Protein AF-A0AAW9ISG7-F1 (afdb_monomer)

Radius of gyration: 25.38 Å; Cα contacts (8 Å, |Δi|>4): 65; chains: 1; bounding box: 66×38×71 Å

Foldseek 3Di:
DVVVVVCVVVVVPDPVSVVVVVVVVVVLLVLLCVLCVLLVNNDPDDDPVSSVLSCCQCPVLVADSVVLSVLQVVCCVVPVHGDSVSSSVLSVVCSVVVPRDPVVSVVVVVVVVVVVVVVVVCVVDPPDPDDPDDPPPPDDDDDDPVVVVVCVVVVVPPDD

Nearest PDB structures (foldseek):
  5wtn-assembly1_B  TM=6.125E-01  e=6.016E+00  Geobacillus stearothermophilus 10

Secondary structure (DSSP, 8-state):
-HHHHHHHHTT--SHHHHHHHHHHHHHHHHHHHHHHHHTT---S---HHHHHHHHIIIIIS---HHHHHHHHHHHHHHHSS--HHHHHHHHHHHHHTT--SHHHHHHHHHHHHHHHHHHHHHTT------S---TTTT-------HHHHHHHHTT-----

Organism: Clostridium perfringens (NCBI:txid1502)

Sequence (160 aa):
EKVALAWNEMKIKTIDDAQNYIRKTEDKWGTYREILKFLGIRNTDIMKPQEDMLEKWTTNYGFSLDIIKKACDICFQRLNRADFKYIDGILSSWNKDNLRSLKQIEEKEVSYKNLSSKKNYANSNSNNFNKPKLRFDNFKGRDYDYDSLEKKLLGWDNDD

pLDDT: mean 77.99, std 14.04, range [44.31, 94.06]

Solvent-accessible surface area (backbone atoms only — not comparable to full-atom values): 9786 Å² total; per-residue (Å²): 117,69,68,64,51,53,36,55,75,69,64,48,80,47,74,65,51,48,52,53,50,52,50,54,51,51,54,53,54,49,54,51,51,52,55,35,46,73,65,69,46,82,68,90,74,75,52,66,76,55,47,55,50,50,44,42,42,47,65,75,64,58,48,53,71,68,57,54,50,51,40,49,52,53,34,31,76,74,68,75,42,83,49,71,69,58,31,50,51,52,52,53,52,34,56,74,69,66,52,85,46,70,66,58,48,51,55,50,50,53,50,51,54,53,52,56,54,47,54,68,58,52,73,77,67,70,87,69,88,90,68,87,82,64,96,73,80,79,70,76,77,80,87,73,61,60,70,61,52,49,38,59,73,70,64,66,74,84,82,129

Structure (mmCIF, N/CA/C/O backbone):
data_AF-A0AAW9ISG7-F1
#
_entry.id   AF-A0AAW9ISG7-F1
#
loop_
_atom_site.group_PDB
_atom_site.id
_atom_site.type_symbol
_atom_site.label_atom_id
_atom_site.label_alt_id
_atom_site.label_comp_id
_atom_site.label_asym_id
_atom_site.label_entity_id
_atom_site.label_seq_id
_atom_site.pdbx_PDB_ins_code
_atom_site.Cartn_x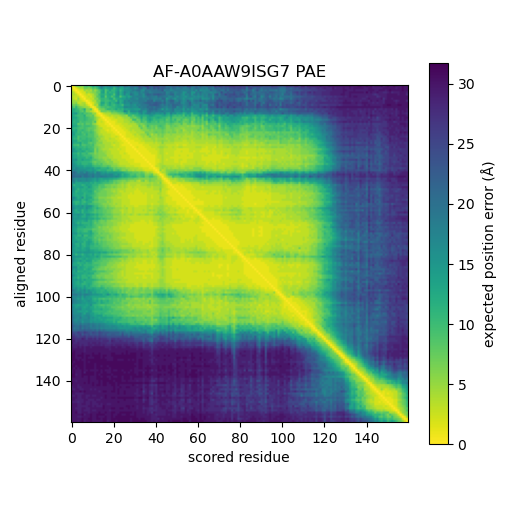
_atom_site.Cartn_y
_atom_site.Cartn_z
_atom_site.occupancy
_atom_site.B_iso_or_equiv
_atom_site.auth_seq_id
_atom_site.auth_comp_id
_atom_site.auth_asym_id
_atom_site.auth_atom_id
_atom_site.pdbx_PDB_model_num
ATOM 1 N N . GLU A 1 1 ? 13.618 9.957 -27.311 1.00 49.28 1 GLU A N 1
ATOM 2 C CA . GLU A 1 1 ? 15.026 9.598 -27.008 1.00 49.28 1 GLU A CA 1
ATOM 3 C C . GLU A 1 1 ? 15.326 9.273 -25.533 1.00 49.28 1 GLU A C 1
ATOM 5 O O . GLU A 1 1 ? 16.322 8.617 -25.272 1.00 49.28 1 GLU A O 1
ATOM 10 N N . LYS A 1 2 ? 14.459 9.608 -24.558 1.00 60.22 2 LYS A N 1
ATOM 11 C CA . LYS A 1 2 ? 14.698 9.296 -23.128 1.00 60.22 2 LYS A CA 1
ATOM 12 C C . LYS A 1 2 ? 14.689 7.801 -22.767 1.00 60.22 2 LYS A C 1
ATOM 14 O O . LYS A 1 2 ? 15.415 7.394 -21.872 1.00 60.22 2 LYS A O 1
ATOM 19 N N . VAL A 1 3 ? 13.892 6.989 -23.466 1.00 58.41 3 VAL A N 1
ATOM 20 C CA . VAL A 1 3 ? 13.745 5.550 -23.168 1.00 58.41 3 VAL A CA 1
ATOM 21 C C . VAL A 1 3 ? 15.010 4.766 -23.537 1.00 58.41 3 VAL A C 1
ATOM 23 O O . VAL A 1 3 ? 15.479 3.956 -22.749 1.00 58.41 3 VAL A O 1
ATOM 26 N N . ALA A 1 4 ? 15.620 5.071 -24.688 1.00 56.25 4 ALA A N 1
ATOM 27 C CA . ALA A 1 4 ? 16.851 4.420 -25.140 1.00 56.25 4 ALA A CA 1
ATOM 28 C C . ALA A 1 4 ? 18.073 4.784 -24.272 1.00 56.25 4 ALA A C 1
ATOM 30 O O . ALA A 1 4 ? 18.906 3.925 -23.992 1.00 56.25 4 ALA A O 1
ATOM 31 N N . LEU A 1 5 ? 18.158 6.036 -23.800 1.00 62.06 5 LEU A N 1
ATOM 32 C CA . LEU A 1 5 ? 19.202 6.472 -22.864 1.00 62.06 5 LEU A CA 1
ATOM 33 C C . LEU A 1 5 ? 19.067 5.778 -21.499 1.00 62.06 5 LEU A C 1
ATOM 35 O O . LEU A 1 5 ? 20.052 5.248 -20.994 1.00 62.06 5 LEU A O 1
ATOM 39 N N . ALA A 1 6 ? 17.847 5.690 -20.956 1.00 62.75 6 ALA A N 1
ATOM 40 C CA . ALA A 1 6 ? 17.583 5.003 -19.689 1.00 62.75 6 ALA A CA 1
ATOM 41 C C . ALA A 1 6 ? 17.913 3.498 -19.748 1.00 62.75 6 ALA A C 1
ATOM 43 O O . ALA A 1 6 ? 18.452 2.940 -18.793 1.00 62.75 6 ALA A O 1
ATOM 44 N N . TRP A 1 7 ? 17.640 2.835 -20.877 1.00 62.75 7 TRP A N 1
ATOM 45 C CA . TRP A 1 7 ? 18.002 1.425 -21.072 1.00 62.75 7 TRP A CA 1
ATOM 46 C C . TRP A 1 7 ? 19.517 1.212 -21.122 1.00 62.75 7 TRP A C 1
ATOM 48 O O . TRP A 1 7 ? 20.030 0.264 -20.521 1.00 62.75 7 TRP A O 1
ATOM 58 N N . ASN A 1 8 ? 20.243 2.121 -21.779 1.00 65.81 8 ASN A N 1
ATOM 59 C CA . ASN A 1 8 ? 21.701 2.076 -21.837 1.00 65.81 8 ASN A CA 1
ATOM 60 C C . ASN A 1 8 ? 22.339 2.300 -20.450 1.00 65.81 8 ASN A C 1
ATOM 62 O O . ASN A 1 8 ? 23.263 1.580 -20.070 1.00 65.81 8 ASN A O 1
ATOM 66 N N . GLU A 1 9 ? 21.805 3.236 -19.659 1.00 62.69 9 GLU A N 1
ATOM 67 C CA . GLU A 1 9 ? 22.236 3.487 -18.273 1.00 62.69 9 GLU A CA 1
ATOM 68 C C . GLU A 1 9 ? 21.976 2.287 -17.345 1.00 62.69 9 GLU A C 1
ATOM 70 O O . GLU A 1 9 ? 22.810 1.970 -16.496 1.00 62.69 9 GLU A O 1
ATOM 75 N N . MET A 1 10 ? 20.879 1.549 -17.557 1.00 61.06 10 MET A N 1
ATOM 76 C CA . MET A 1 10 ? 20.568 0.308 -16.830 1.00 61.06 10 MET A CA 1
ATOM 77 C C . MET A 1 10 ? 21.354 -0.921 -17.321 1.00 61.06 10 MET A C 1
ATOM 79 O O . MET A 1 10 ? 21.113 -2.028 -16.840 1.00 61.06 10 MET A O 1
ATOM 83 N N . LYS A 1 11 ? 22.312 -0.749 -18.248 1.00 64.75 11 LYS A N 1
ATOM 84 C CA . LYS A 1 11 ? 23.105 -1.828 -18.869 1.00 64.75 11 LYS A CA 1
ATOM 85 C C . LYS A 1 11 ? 22.250 -2.915 -19.540 1.00 64.75 11 LYS A C 1
ATOM 87 O O . LYS A 1 11 ? 22.712 -4.045 -19.678 1.00 64.75 11 LYS A O 1
ATOM 92 N N . ILE A 1 12 ? 21.044 -2.574 -19.994 1.00 60.84 12 ILE A N 1
ATOM 93 C CA . ILE A 1 12 ? 20.167 -3.474 -20.748 1.00 60.84 12 ILE A CA 1
ATOM 94 C C . ILE A 1 12 ? 20.752 -3.592 -22.158 1.00 60.84 12 ILE A C 1
ATOM 96 O O . ILE A 1 12 ? 20.529 -2.738 -23.015 1.00 60.84 12 ILE A O 1
ATOM 100 N N . LYS A 1 13 ? 21.590 -4.609 -22.371 1.00 66.81 13 LYS A N 1
ATOM 101 C CA . LYS A 1 13 ? 22.312 -4.824 -23.639 1.00 66.81 13 LYS A CA 1
ATOM 102 C C . LYS A 1 13 ? 21.772 -6.005 -24.433 1.00 66.81 13 LYS A C 1
ATOM 104 O O . LYS A 1 13 ? 22.115 -6.150 -25.604 1.00 66.81 13 LYS A O 1
ATOM 109 N N . THR A 1 14 ? 20.944 -6.840 -23.811 1.00 77.12 14 THR A N 1
ATOM 110 C CA . THR A 1 14 ? 20.361 -8.022 -24.442 1.00 77.12 14 THR A CA 1
ATOM 111 C C . THR A 1 14 ? 18.843 -7.896 -24.561 1.00 77.12 14 THR A C 1
ATOM 113 O O . THR A 1 14 ? 18.196 -7.160 -23.815 1.00 77.12 14 THR A O 1
ATOM 116 N N . ILE A 1 15 ? 18.270 -8.620 -25.526 1.00 74.81 15 ILE A N 1
ATOM 117 C CA . ILE A 1 15 ? 16.815 -8.688 -25.729 1.00 74.81 15 ILE A CA 1
ATOM 118 C C . ILE A 1 15 ? 16.131 -9.263 -24.475 1.00 74.81 15 ILE A C 1
ATOM 120 O O . ILE A 1 15 ? 15.065 -8.787 -24.091 1.00 74.81 15 ILE A O 1
ATOM 124 N N . ASP A 1 16 ? 16.775 -10.222 -23.806 1.00 77.62 16 ASP A N 1
ATOM 125 C CA . ASP A 1 16 ? 16.275 -10.848 -22.577 1.00 77.62 16 ASP A CA 1
ATOM 126 C C . ASP A 1 16 ? 16.229 -9.859 -21.399 1.00 77.62 16 ASP A C 1
ATOM 128 O O . ASP A 1 16 ? 15.218 -9.759 -20.702 1.00 77.62 16 ASP A O 1
ATOM 132 N N . ASP A 1 17 ? 17.268 -9.031 -21.234 1.00 74.56 17 ASP A N 1
ATOM 133 C CA . ASP A 1 17 ? 17.286 -7.975 -20.212 1.00 74.56 17 ASP A CA 1
ATOM 134 C C . ASP A 1 17 ? 16.141 -6.970 -20.420 1.00 74.56 17 ASP A C 1
ATOM 136 O O . ASP A 1 17 ? 15.495 -6.543 -19.459 1.00 74.56 17 ASP A O 1
ATOM 140 N N . ALA A 1 18 ? 15.862 -6.608 -21.679 1.00 74.88 18 ALA A N 1
ATOM 141 C CA . ALA A 1 18 ? 14.788 -5.678 -22.017 1.00 74.88 18 ALA A CA 1
ATOM 142 C C . ALA A 1 18 ? 13.410 -6.284 -21.711 1.00 74.88 18 ALA A C 1
ATOM 144 O O . ALA A 1 18 ? 12.556 -5.616 -21.126 1.00 74.88 18 ALA A O 1
ATOM 145 N N . GLN A 1 19 ? 13.202 -7.562 -22.041 1.00 80.44 19 GLN A N 1
ATOM 146 C CA . GLN A 1 19 ? 11.963 -8.281 -21.735 1.00 80.44 19 GLN A CA 1
ATOM 147 C C . GLN A 1 19 ? 11.744 -8.443 -20.225 1.00 80.44 19 GLN A C 1
ATOM 149 O O . GLN A 1 19 ? 10.635 -8.216 -19.736 1.00 80.44 19 GLN A O 1
ATOM 154 N N . ASN A 1 20 ? 12.796 -8.769 -19.471 1.00 80.88 20 ASN A N 1
ATOM 155 C CA . ASN A 1 20 ? 12.732 -8.861 -18.012 1.00 80.88 20 ASN A CA 1
ATOM 156 C C . ASN A 1 20 ? 12.425 -7.507 -17.363 1.00 80.88 20 ASN A C 1
ATOM 158 O O . ASN A 1 20 ? 11.672 -7.450 -16.389 1.00 80.88 20 ASN A O 1
ATOM 162 N N . TYR A 1 21 ? 12.977 -6.416 -17.899 1.00 78.50 21 TYR A N 1
ATOM 163 C CA . TYR A 1 21 ? 12.649 -5.066 -17.447 1.00 78.50 21 TYR A CA 1
ATOM 164 C C . TYR A 1 21 ? 11.174 -4.732 -17.695 1.00 78.50 21 TYR A C 1
ATOM 166 O O . TYR A 1 21 ? 10.486 -4.328 -16.757 1.00 78.50 21 TYR A O 1
ATOM 174 N N . ILE A 1 22 ? 10.674 -4.972 -18.914 1.00 81.31 22 ILE A N 1
ATOM 175 C CA . ILE A 1 22 ? 9.266 -4.739 -19.267 1.00 81.31 22 ILE A CA 1
ATOM 176 C C . ILE A 1 22 ? 8.351 -5.517 -18.318 1.00 81.31 22 ILE A C 1
ATOM 178 O O . ILE A 1 22 ? 7.491 -4.910 -17.680 1.00 81.31 22 ILE A O 1
ATOM 182 N N . ARG A 1 23 ? 8.604 -6.817 -18.122 1.00 83.12 23 ARG A N 1
ATOM 183 C CA . ARG A 1 23 ? 7.812 -7.658 -17.214 1.00 83.12 23 ARG A CA 1
ATOM 184 C C . ARG A 1 23 ? 7.786 -7.102 -15.789 1.00 83.12 23 ARG A C 1
ATOM 186 O O . ARG A 1 23 ? 6.715 -6.908 -15.229 1.00 83.12 23 ARG A O 1
ATOM 193 N N . LYS A 1 24 ? 8.951 -6.766 -15.223 1.00 82.94 24 LYS A N 1
ATOM 194 C CA . LYS A 1 24 ? 9.033 -6.188 -13.869 1.00 82.94 24 LYS A CA 1
ATOM 195 C C . LYS A 1 24 ? 8.266 -4.875 -13.754 1.00 82.94 24 LYS A C 1
ATOM 197 O O . LYS A 1 24 ? 7.633 -4.622 -12.730 1.00 82.94 24 LYS A O 1
ATOM 202 N N . THR A 1 25 ? 8.340 -4.025 -14.779 1.00 81.81 25 THR A N 1
ATOM 203 C CA . THR A 1 25 ? 7.572 -2.778 -14.786 1.00 81.81 25 THR A CA 1
ATOM 204 C C . THR A 1 25 ? 6.074 -3.046 -14.869 1.00 81.81 25 THR A C 1
ATOM 206 O O . THR A 1 25 ? 5.326 -2.451 -14.099 1.00 81.81 25 THR A O 1
ATOM 209 N N . GLU A 1 26 ? 5.625 -3.965 -15.723 1.00 84.88 26 GLU A N 1
ATOM 210 C CA . GLU A 1 26 ? 4.213 -4.346 -15.834 1.00 84.88 26 GLU A CA 1
ATOM 2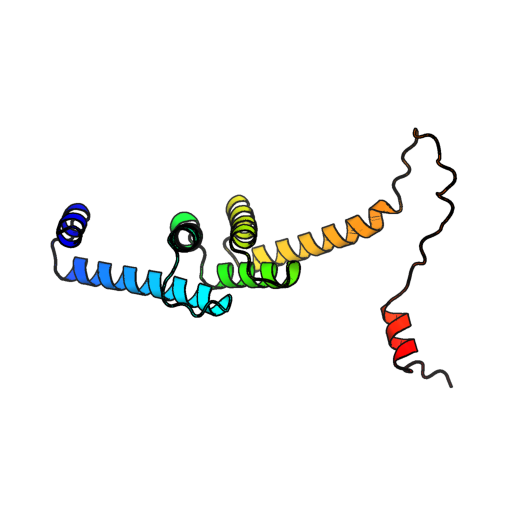11 C C . GLU A 1 26 ? 3.668 -4.919 -14.524 1.00 84.88 26 GLU A C 1
ATOM 213 O O . GLU A 1 26 ? 2.609 -4.481 -14.076 1.00 84.88 26 GLU A O 1
ATOM 218 N N . ASP A 1 27 ? 4.420 -5.804 -13.864 1.00 85.88 27 ASP A N 1
ATOM 219 C CA . ASP A 1 27 ? 4.056 -6.366 -12.560 1.00 85.88 27 ASP A CA 1
ATOM 220 C C . ASP A 1 27 ? 3.902 -5.256 -11.507 1.00 85.88 27 ASP A C 1
ATOM 222 O O . ASP A 1 27 ? 2.884 -5.180 -10.814 1.00 85.88 27 ASP A O 1
ATOM 226 N N . LYS A 1 28 ? 4.869 -4.325 -11.437 1.00 86.75 28 LYS A N 1
ATOM 227 C CA . LYS A 1 28 ? 4.819 -3.145 -10.553 1.00 86.75 28 LYS A CA 1
ATOM 228 C C . LYS A 1 28 ? 3.547 -2.327 -10.805 1.00 86.75 28 LYS A C 1
ATOM 230 O O . LYS A 1 28 ? 2.771 -2.096 -9.877 1.00 86.75 28 LYS A O 1
ATOM 235 N N . TRP A 1 29 ? 3.277 -1.948 -12.054 1.00 87.31 29 TRP A N 1
ATOM 236 C CA . TRP A 1 29 ? 2.070 -1.191 -12.412 1.00 87.31 29 TRP A CA 1
ATOM 237 C C . TRP A 1 29 ? 0.774 -1.973 -12.153 1.00 87.31 29 TRP A C 1
ATOM 239 O O . TRP A 1 29 ? -0.241 -1.372 -11.788 1.00 87.31 29 TRP A O 1
ATOM 249 N N . GLY A 1 30 ? 0.799 -3.300 -12.295 1.00 88.19 30 GLY A N 1
ATOM 250 C CA . GLY A 1 30 ? -0.294 -4.194 -11.921 1.00 88.19 30 GLY A CA 1
ATOM 251 C C . GLY A 1 30 ? -0.628 -4.081 -10.436 1.00 88.19 30 GLY A C 1
ATOM 252 O O . GLY A 1 30 ? -1.769 -3.771 -10.090 1.00 88.19 30 GLY A O 1
ATOM 253 N N . THR A 1 31 ? 0.376 -4.212 -9.562 1.00 89.19 31 THR A N 1
ATOM 254 C CA . THR A 1 31 ? 0.176 -4.085 -8.105 1.00 89.19 31 THR A CA 1
ATOM 255 C C . THR A 1 31 ? -0.380 -2.716 -7.711 1.00 89.19 31 THR A C 1
ATOM 257 O O . THR A 1 31 ? -1.284 -2.625 -6.880 1.00 89.19 31 THR A O 1
ATOM 260 N N . TYR A 1 32 ? 0.088 -1.643 -8.353 1.00 90.44 32 TYR A N 1
ATOM 261 C CA . TYR A 1 32 ? -0.387 -0.283 -8.089 1.00 90.44 32 TYR A CA 1
ATOM 262 C C . TYR A 1 32 ? -1.865 -0.133 -8.424 1.00 90.44 32 TYR A C 1
ATOM 264 O O . TYR A 1 32 ? -2.644 0.372 -7.614 1.00 90.44 32 TYR A O 1
ATOM 272 N N . ARG A 1 33 ? -2.268 -0.622 -9.599 1.00 89.19 33 ARG A N 1
ATOM 273 C CA . ARG A 1 33 ? -3.669 -0.608 -10.031 1.00 89.19 33 ARG A CA 1
ATOM 274 C C . ARG A 1 33 ? -4.552 -1.442 -9.114 1.00 89.19 33 ARG A C 1
ATOM 276 O O . ARG A 1 33 ? -5.675 -1.032 -8.839 1.00 89.19 33 ARG A O 1
ATOM 283 N N . GLU A 1 34 ? -4.067 -2.575 -8.614 1.00 90.44 34 GLU A N 1
ATOM 284 C CA . GLU A 1 34 ? -4.819 -3.384 -7.652 1.00 90.44 34 GLU A CA 1
ATOM 285 C C . GLU A 1 34 ? -5.039 -2.663 -6.319 1.00 90.44 34 GLU A C 1
ATOM 287 O O . GLU A 1 34 ? -6.156 -2.687 -5.798 1.00 90.44 34 GLU A O 1
ATOM 292 N N . ILE A 1 35 ? -4.016 -1.981 -5.793 1.00 90.81 35 ILE A N 1
ATOM 293 C CA . ILE A 1 35 ? -4.135 -1.169 -4.572 1.00 90.81 35 ILE A CA 1
ATOM 294 C C . ILE A 1 35 ? -5.136 -0.025 -4.792 1.00 90.81 35 ILE A C 1
ATOM 296 O O . ILE A 1 35 ? -6.032 0.182 -3.976 1.00 90.81 35 ILE A O 1
ATOM 300 N N . LEU A 1 36 ? -5.041 0.688 -5.918 1.00 89.12 36 LEU A N 1
ATOM 301 C CA . LEU A 1 36 ? -5.969 1.775 -6.250 1.00 89.12 36 LEU A CA 1
ATOM 302 C C . LEU A 1 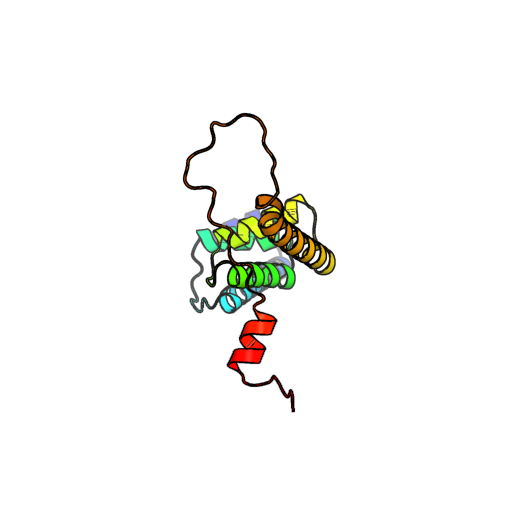36 ? -7.408 1.288 -6.419 1.00 89.12 36 LEU A C 1
ATOM 304 O O . LEU A 1 36 ? -8.334 1.898 -5.881 1.00 89.12 36 LEU A O 1
ATOM 308 N N . LYS A 1 37 ? -7.592 0.154 -7.101 1.00 89.50 37 LYS A N 1
ATOM 309 C CA . LYS A 1 37 ? -8.895 -0.493 -7.257 1.00 89.50 37 LYS A CA 1
ATOM 310 C C . LYS A 1 37 ? -9.493 -0.855 -5.899 1.00 89.50 37 LYS A C 1
ATOM 312 O O . LYS A 1 37 ? -10.687 -0.649 -5.701 1.00 89.50 37 LYS A O 1
ATOM 317 N N . PHE A 1 38 ? -8.675 -1.355 -4.972 1.00 89.19 38 PHE A N 1
ATOM 318 C CA . PHE A 1 38 ? -9.100 -1.664 -3.606 1.00 89.19 38 PHE A CA 1
ATOM 319 C C . PHE A 1 38 ? -9.558 -0.414 -2.842 1.00 89.19 38 PHE A C 1
ATOM 321 O O . PHE A 1 38 ? -10.552 -0.457 -2.126 1.00 89.19 38 PHE A O 1
ATOM 328 N N . LEU A 1 39 ? -8.900 0.726 -3.066 1.00 87.44 39 LEU A N 1
ATOM 329 C CA . LEU A 1 39 ? -9.295 2.028 -2.516 1.00 87.44 39 LEU A CA 1
ATOM 330 C C . LEU A 1 39 ? -10.521 2.656 -3.210 1.00 87.44 39 LEU A C 1
ATOM 332 O O . LEU A 1 39 ? -10.932 3.755 -2.842 1.00 87.44 39 LEU A O 1
ATOM 336 N N . GLY A 1 40 ? -11.100 1.995 -4.218 1.00 84.56 40 GLY A N 1
ATOM 337 C CA . GLY A 1 40 ? -12.236 2.505 -4.992 1.00 84.56 40 GLY A CA 1
ATOM 338 C C . GLY A 1 40 ? -11.856 3.528 -6.069 1.00 84.56 40 GLY A C 1
ATOM 339 O O . GLY A 1 40 ? -12.735 4.104 -6.710 1.00 84.56 40 GLY A O 1
ATOM 340 N N . ILE A 1 41 ? -10.561 3.742 -6.309 1.00 84.06 41 ILE A N 1
ATOM 341 C CA . ILE A 1 41 ? -10.060 4.661 -7.332 1.00 84.06 41 ILE A CA 1
ATOM 342 C C . ILE A 1 41 ? -9.957 3.891 -8.648 1.00 84.06 41 ILE A C 1
ATOM 344 O O . ILE A 1 41 ? -9.089 3.040 -8.830 1.00 84.06 41 ILE A O 1
ATOM 348 N N . ARG A 1 42 ? -10.873 4.184 -9.575 1.00 75.12 42 ARG A N 1
ATOM 349 C CA . ARG A 1 42 ? -10.956 3.527 -10.894 1.00 75.12 42 ARG A CA 1
ATOM 350 C C . ARG A 1 42 ? -10.209 4.272 -12.002 1.00 75.12 42 ARG A C 1
ATOM 352 O O . ARG A 1 42 ? -10.256 3.835 -13.149 1.00 75.12 42 ARG A O 1
ATOM 359 N N . ASN A 1 43 ? -9.559 5.389 -11.681 1.00 72.62 43 ASN A N 1
ATOM 360 C CA . ASN A 1 43 ? -8.835 6.184 -12.665 1.00 72.62 43 ASN A CA 1
ATOM 361 C C . ASN A 1 43 ? -7.634 5.399 -13.202 1.00 72.62 43 ASN A C 1
ATOM 363 O O . ASN A 1 43 ? -6.898 4.773 -12.441 1.00 72.62 43 ASN A O 1
ATOM 367 N N . THR A 1 44 ? -7.442 5.449 -14.520 1.00 65.12 44 THR A N 1
ATOM 368 C CA . THR A 1 44 ? -6.293 4.836 -15.201 1.00 65.12 44 THR A CA 1
ATOM 369 C C . THR A 1 44 ? -4.992 5.581 -14.931 1.00 65.12 44 THR A C 1
ATOM 371 O O . THR A 1 44 ? -3.924 4.971 -14.975 1.00 65.12 44 THR A O 1
ATOM 374 N N . ASP A 1 45 ? -5.093 6.872 -14.611 1.00 78.38 45 ASP A N 1
ATOM 375 C CA . ASP A 1 45 ? -3.952 7.763 -14.451 1.00 78.38 45 ASP A CA 1
ATOM 376 C C . ASP A 1 45 ? -3.624 7.934 -12.967 1.00 78.38 45 ASP A C 1
ATOM 378 O O . ASP A 1 45 ? -4.392 8.516 -12.197 1.00 78.38 45 ASP A O 1
ATOM 382 N N . ILE A 1 46 ? -2.465 7.411 -12.568 1.00 80.81 46 ILE A N 1
ATOM 383 C CA . ILE A 1 46 ? -1.924 7.577 -11.219 1.00 80.81 46 ILE A CA 1
ATOM 384 C C . ILE A 1 46 ? -1.252 8.948 -11.153 1.00 80.81 46 ILE A C 1
ATOM 386 O O . ILE A 1 46 ? -0.394 9.270 -11.975 1.00 80.81 46 ILE A O 1
ATOM 390 N N . MET A 1 47 ? -1.630 9.778 -10.180 1.00 85.38 47 MET A N 1
ATOM 391 C CA . MET A 1 47 ? -0.932 11.047 -9.976 1.00 85.38 47 MET A CA 1
ATOM 392 C C . MET A 1 47 ? 0.478 10.779 -9.440 1.00 85.38 47 MET A C 1
ATOM 394 O O . MET A 1 47 ? 0.636 9.945 -8.552 1.00 85.38 47 MET A O 1
ATOM 398 N N . LYS A 1 48 ? 1.484 11.551 -9.873 1.00 87.25 48 LYS A N 1
ATOM 399 C CA . LYS A 1 48 ? 2.877 11.387 -9.404 1.00 87.25 48 LYS A CA 1
ATOM 400 C C . LYS A 1 48 ? 3.023 11.265 -7.874 1.00 87.25 48 LYS A C 1
ATOM 402 O O . LYS A 1 48 ? 3.667 10.326 -7.433 1.00 87.25 48 LYS A O 1
ATOM 407 N N . PRO A 1 49 ? 2.363 12.096 -7.036 1.00 88.94 49 PRO A N 1
ATOM 408 C CA . PRO A 1 49 ? 2.469 11.938 -5.582 1.00 88.94 49 PRO A CA 1
ATOM 409 C C . PRO A 1 49 ? 1.901 10.612 -5.050 1.00 88.94 49 PRO A C 1
ATOM 411 O O . PRO A 1 49 ? 2.351 10.121 -4.019 1.00 88.94 49 PRO A O 1
ATOM 414 N N . GLN A 1 50 ? 0.891 10.044 -5.719 1.00 87.81 50 GLN A N 1
ATOM 415 C CA . GLN A 1 50 ? 0.343 8.730 -5.373 1.00 87.81 50 GLN A CA 1
ATOM 416 C C . GLN A 1 50 ? 1.298 7.621 -5.819 1.00 87.81 50 GLN A C 1
ATOM 418 O O . GLN A 1 50 ? 1.514 6.676 -5.068 1.00 87.81 50 GLN A O 1
ATOM 423 N N . GLU A 1 51 ? 1.890 7.755 -7.008 1.00 90.06 51 G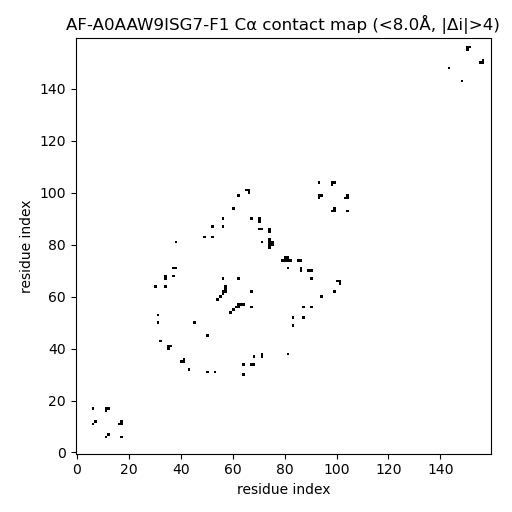LU A N 1
ATOM 424 C CA . GLU A 1 51 ? 2.911 6.840 -7.524 1.00 90.06 51 GLU A CA 1
ATOM 425 C C . GLU A 1 51 ? 4.119 6.766 -6.582 1.00 90.06 51 GLU A C 1
ATOM 427 O O . GLU A 1 51 ? 4.510 5.666 -6.195 1.00 90.06 51 GLU A O 1
ATOM 432 N N . ASP A 1 52 ? 4.632 7.913 -6.128 1.00 91.81 52 ASP A N 1
ATOM 433 C CA . ASP A 1 52 ? 5.760 7.990 -5.191 1.00 91.81 52 ASP A CA 1
ATOM 434 C C . ASP A 1 52 ? 5.450 7.272 -3.864 1.00 91.81 52 ASP A C 1
ATOM 436 O O . ASP A 1 52 ? 6.299 6.585 -3.291 1.00 91.81 52 ASP A O 1
ATOM 440 N N . MET A 1 53 ? 4.215 7.405 -3.362 1.00 92.44 53 MET A N 1
ATOM 441 C CA . MET A 1 53 ? 3.768 6.708 -2.152 1.00 92.44 53 MET A CA 1
ATOM 442 C C . MET A 1 53 ? 3.645 5.199 -2.370 1.00 92.44 53 MET A C 1
ATOM 444 O O . MET A 1 53 ? 4.103 4.425 -1.531 1.00 92.44 53 MET A O 1
ATOM 448 N N . LEU A 1 54 ? 3.072 4.774 -3.496 1.00 92.06 54 LEU A N 1
ATOM 449 C CA . LEU A 1 54 ? 2.966 3.357 -3.843 1.00 92.06 54 LEU A CA 1
ATOM 450 C C . LEU A 1 54 ? 4.357 2.728 -4.001 1.00 92.06 54 LEU A C 1
ATOM 452 O O . LEU A 1 54 ? 4.607 1.665 -3.438 1.00 92.06 54 LEU A O 1
ATOM 456 N N . GLU A 1 55 ? 5.287 3.427 -4.655 1.00 92.06 55 GLU A N 1
ATOM 457 C CA . GLU A 1 55 ? 6.685 3.002 -4.793 1.00 92.06 55 GLU A CA 1
ATOM 458 C C . GLU A 1 55 ? 7.398 2.895 -3.462 1.00 92.06 55 GLU A C 1
ATOM 460 O O . GLU A 1 55 ? 8.079 1.903 -3.193 1.00 92.06 55 GLU A O 1
ATOM 465 N N . LYS A 1 56 ? 7.185 3.864 -2.580 1.00 93.69 56 LYS A N 1
ATOM 466 C CA . LYS A 1 56 ? 7.703 3.791 -1.223 1.00 93.69 56 LYS A CA 1
ATOM 467 C C . LYS A 1 56 ? 7.210 2.527 -0.505 1.00 93.69 56 LYS A C 1
ATOM 469 O O . LYS A 1 56 ? 7.997 1.88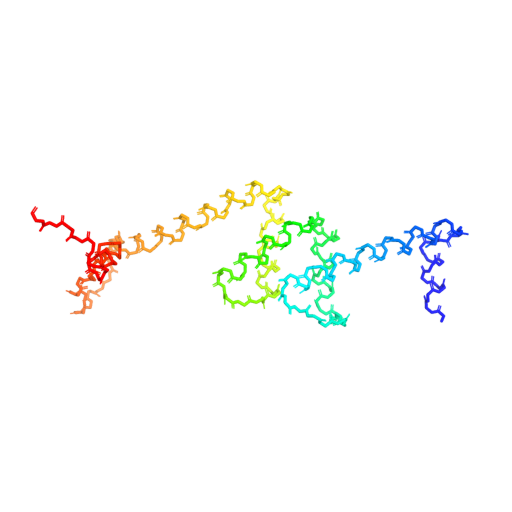3 0.187 1.00 93.69 56 LYS A O 1
ATOM 474 N N . TRP A 1 57 ? 5.946 2.140 -0.660 1.00 93.88 57 TRP A N 1
ATOM 475 C CA . TRP A 1 57 ? 5.389 0.973 0.033 1.00 93.88 57 TRP A CA 1
ATOM 476 C C . TRP A 1 57 ? 5.854 -0.359 -0.568 1.00 93.88 57 TRP A C 1
ATOM 478 O O . TRP A 1 57 ? 6.209 -1.273 0.179 1.00 93.88 57 TRP A O 1
ATOM 488 N N . THR A 1 58 ? 5.893 -0.473 -1.896 1.00 90.81 58 THR A N 1
ATOM 489 C CA . THR A 1 58 ? 6.256 -1.727 -2.576 1.00 90.81 58 THR A CA 1
ATOM 490 C C . THR A 1 58 ? 7.759 -1.913 -2.719 1.00 90.81 58 THR A C 1
ATOM 492 O O . THR A 1 58 ? 8.249 -3.024 -2.557 1.00 90.81 58 THR A O 1
ATOM 495 N N . THR A 1 59 ? 8.505 -0.848 -3.011 1.00 89.00 59 THR A N 1
ATOM 496 C CA . THR A 1 59 ? 9.938 -0.918 -3.328 1.00 89.00 59 THR A CA 1
ATOM 497 C C . THR A 1 59 ? 10.779 -0.618 -2.096 1.00 89.00 59 THR A C 1
ATOM 499 O O . THR A 1 59 ? 11.605 -1.439 -1.706 1.00 89.00 59 THR A O 1
ATOM 502 N N . ASN A 1 60 ? 10.558 0.528 -1.439 1.00 90.38 60 ASN A N 1
ATOM 503 C CA . ASN A 1 60 ? 11.409 0.937 -0.314 1.00 90.38 60 ASN A CA 1
ATOM 504 C C . ASN A 1 60 ? 11.095 0.123 0.941 1.00 90.38 60 ASN A C 1
ATOM 506 O O . ASN A 1 60 ? 12.002 -0.310 1.651 1.00 90.38 60 ASN A O 1
ATOM 510 N N . TYR A 1 61 ? 9.808 -0.072 1.231 1.00 89.88 61 TYR A N 1
ATOM 511 C CA . TYR A 1 61 ? 9.383 -0.908 2.344 1.00 89.88 61 TYR A CA 1
ATOM 512 C C . TYR A 1 61 ? 9.288 -2.373 1.959 1.00 89.88 61 TYR A C 1
ATOM 514 O O . TYR A 1 61 ? 9.422 -3.196 2.848 1.00 89.88 61 TYR A O 1
ATOM 522 N N . GLY A 1 62 ? 9.135 -2.753 0.689 1.00 89.38 62 GLY A N 1
ATOM 523 C CA . GLY A 1 62 ? 9.057 -4.173 0.328 1.00 89.38 62 GLY A CA 1
ATOM 524 C C . GLY A 1 62 ? 7.832 -4.871 0.923 1.00 89.38 62 GLY A C 1
ATOM 525 O O . GLY A 1 62 ? 7.917 -6.044 1.287 1.00 89.38 62 GLY A O 1
ATOM 526 N N . PHE A 1 63 ? 6.727 -4.146 1.126 1.00 91.75 63 PHE A N 1
ATOM 527 C CA . PHE A 1 63 ? 5.493 -4.746 1.619 1.00 91.75 63 PHE A CA 1
ATOM 528 C C . PHE A 1 63 ? 4.778 -5.508 0.506 1.00 91.75 63 PHE A C 1
ATOM 530 O O . PHE A 1 63 ? 4.713 -5.054 -0.636 1.00 91.75 63 PHE A O 1
ATOM 537 N N . SER A 1 64 ? 4.208 -6.661 0.859 1.00 91.62 64 SER A N 1
ATOM 538 C CA . SER A 1 64 ? 3.328 -7.393 -0.044 1.00 91.62 64 SER A CA 1
ATOM 539 C C . SER A 1 64 ? 2.003 -6.651 -0.231 1.00 91.62 64 SER A C 1
ATOM 541 O O . SER A 1 64 ? 1.567 -5.873 0.625 1.00 91.62 64 SER A O 1
ATOM 543 N N . LEU A 1 65 ? 1.335 -6.943 -1.346 1.00 91.12 65 LEU A N 1
ATOM 544 C CA . LEU A 1 65 ? 0.012 -6.416 -1.672 1.00 91.12 65 LEU A CA 1
ATOM 545 C C . LEU A 1 65 ? -0.984 -6.595 -0.511 1.00 91.12 65 LEU A C 1
ATOM 547 O O . LEU A 1 65 ? -1.731 -5.674 -0.190 1.00 91.12 65 LEU A O 1
ATOM 551 N N . ASP A 1 66 ? -0.964 -7.753 0.151 1.00 91.62 66 ASP A N 1
ATOM 552 C CA . ASP A 1 66 ? -1.895 -8.079 1.238 1.00 91.62 66 ASP A CA 1
ATOM 553 C C . ASP A 1 66 ? -1.684 -7.207 2.478 1.00 91.62 66 ASP A C 1
ATOM 555 O O . ASP A 1 66 ? -2.648 -6.774 3.110 1.00 91.62 66 ASP A O 1
ATOM 559 N N . ILE A 1 67 ? -0.427 -6.887 2.804 1.00 92.38 67 ILE A N 1
ATOM 560 C CA . ILE A 1 67 ? -0.100 -5.974 3.906 1.00 92.38 67 ILE A CA 1
ATOM 561 C C . ILE A 1 67 ? -0.625 -4.571 3.591 1.00 92.38 67 ILE A C 1
ATOM 563 O O . ILE A 1 67 ? -1.237 -3.927 4.445 1.00 92.38 67 ILE A O 1
ATOM 567 N N . ILE A 1 68 ? -0.439 -4.108 2.353 1.00 93.19 68 ILE A N 1
ATOM 568 C CA . ILE A 1 68 ? -0.919 -2.790 1.927 1.00 93.19 68 ILE A CA 1
ATOM 569 C C . ILE A 1 68 ? -2.452 -2.742 1.956 1.00 93.19 68 ILE A C 1
ATOM 571 O O . ILE A 1 68 ? -3.017 -1.788 2.495 1.00 93.19 68 ILE A O 1
ATOM 575 N N . LYS A 1 69 ? -3.138 -3.785 1.468 1.00 93.06 69 LYS A N 1
ATOM 576 C CA . LYS A 1 69 ? -4.604 -3.907 1.564 1.00 93.06 69 LYS A CA 1
ATOM 577 C C . LYS A 1 69 ? -5.081 -3.852 3.015 1.00 93.06 69 LYS A C 1
ATOM 579 O O . LYS A 1 69 ? -6.000 -3.097 3.318 1.00 93.06 69 LYS A O 1
ATOM 584 N N . LYS A 1 70 ? -4.394 -4.538 3.935 1.00 92.31 70 LYS A N 1
ATOM 585 C CA . LYS A 1 70 ? -4.724 -4.478 5.366 1.00 92.31 70 LYS A CA 1
ATOM 586 C C . LYS A 1 70 ? -4.596 -3.061 5.934 1.00 92.31 70 LYS A C 1
ATOM 588 O O . LYS A 1 70 ? -5.445 -2.639 6.716 1.00 92.31 70 LYS A O 1
ATOM 593 N N . ALA A 1 71 ? -3.570 -2.306 5.538 1.00 92.00 71 ALA A N 1
ATOM 594 C CA . ALA A 1 71 ? -3.436 -0.902 5.936 1.00 92.00 71 ALA A CA 1
ATOM 595 C C . ALA A 1 71 ? -4.576 -0.033 5.376 1.00 92.00 71 ALA A C 1
ATOM 597 O O . ALA A 1 71 ? -5.086 0.844 6.077 1.00 92.00 71 ALA A O 1
ATOM 598 N N . CYS A 1 72 ? -5.009 -0.308 4.142 1.00 92.44 72 CYS A N 1
ATOM 599 C CA . CYS A 1 72 ? -6.158 0.351 3.523 1.00 92.44 72 CYS A CA 1
ATOM 600 C C . CYS A 1 72 ? -7.458 0.058 4.293 1.00 92.44 72 CYS A C 1
ATOM 602 O O . CYS A 1 72 ? -8.198 0.993 4.599 1.00 92.44 72 CYS A O 1
ATOM 604 N N . ASP A 1 73 ? -7.692 -1.197 4.687 1.00 91.56 73 ASP A N 1
ATOM 605 C CA . ASP A 1 73 ? -8.850 -1.586 5.505 1.00 91.56 73 ASP A CA 1
ATOM 606 C C . ASP A 1 73 ? -8.876 -0.851 6.843 1.00 91.56 73 ASP A C 1
ATOM 608 O O . ASP A 1 73 ? -9.910 -0.334 7.258 1.00 91.56 73 ASP A O 1
ATOM 612 N N . ILE A 1 74 ? -7.729 -0.763 7.518 1.00 89.50 74 ILE A N 1
ATOM 613 C CA . ILE A 1 74 ? -7.618 -0.062 8.803 1.00 89.50 74 ILE A CA 1
ATOM 614 C C . ILE A 1 74 ? -7.885 1.434 8.627 1.00 89.50 74 ILE A C 1
ATOM 616 O O . ILE A 1 74 ? -8.564 2.042 9.456 1.00 89.50 74 ILE A O 1
ATOM 620 N N . CYS A 1 75 ? -7.385 2.037 7.544 1.00 91.25 75 CYS A N 1
ATOM 621 C CA . CYS A 1 75 ? -7.700 3.422 7.205 1.00 91.25 75 CYS A CA 1
ATOM 622 C C . CYS A 1 75 ? -9.210 3.612 7.024 1.00 91.25 75 CYS A C 1
ATOM 624 O O . CYS A 1 75 ? -9.786 4.526 7.618 1.00 91.25 75 CYS A O 1
ATOM 626 N N . PHE A 1 76 ? -9.858 2.726 6.266 1.00 89.25 76 PHE A N 1
ATOM 627 C CA . PHE A 1 76 ? -11.296 2.785 6.038 1.00 89.25 76 PHE A CA 1
ATOM 628 C C . PHE A 1 76 ? -12.091 2.590 7.337 1.00 89.25 76 PHE A C 1
ATOM 630 O O . PHE A 1 76 ? -12.971 3.389 7.633 1.00 89.25 76 PHE A O 1
ATOM 637 N N . GLN A 1 77 ? -11.725 1.621 8.179 1.00 88.69 77 GLN A N 1
ATOM 638 C CA . GLN A 1 77 ? -12.376 1.391 9.475 1.00 88.69 77 GLN A CA 1
ATOM 639 C C . GLN A 1 77 ? -12.271 2.594 10.425 1.00 88.69 77 GLN A C 1
ATOM 641 O O . GLN A 1 77 ? -13.179 2.824 11.219 1.00 88.69 77 GLN A O 1
ATOM 646 N N . ARG A 1 78 ? -11.166 3.352 10.375 1.00 87.44 78 ARG A N 1
ATOM 647 C CA . ARG A 1 78 ? -10.924 4.481 11.291 1.00 87.44 78 ARG A CA 1
ATOM 648 C C . ARG A 1 78 ? -11.453 5.819 10.775 1.00 87.44 78 ARG A C 1
ATOM 650 O O . ARG A 1 78 ? -11.891 6.633 11.581 1.00 87.44 78 ARG A O 1
ATOM 657 N N . LEU A 1 79 ? -11.370 6.075 9.468 1.00 88.75 79 LEU A N 1
ATOM 658 C CA . LEU A 1 79 ? -11.718 7.370 8.865 1.00 88.75 79 LEU A CA 1
ATOM 659 C C . LEU A 1 79 ? -12.967 7.328 7.974 1.00 88.75 79 LEU A C 1
ATOM 661 O O . LEU A 1 79 ? -13.435 8.386 7.559 1.00 88.75 79 LEU A O 1
ATOM 665 N N . ASN A 1 80 ? -13.477 6.138 7.642 1.00 87.62 80 ASN A N 1
ATOM 666 C CA . ASN A 1 80 ? -14.558 5.911 6.675 1.00 87.62 80 ASN A CA 1
ATOM 667 C C . ASN A 1 80 ? -14.289 6.521 5.282 1.00 87.62 80 ASN A C 1
ATOM 669 O O . ASN A 1 80 ? -15.201 6.917 4.560 1.00 87.62 80 ASN A O 1
ATOM 673 N N . ARG A 1 81 ? -13.008 6.655 4.914 1.00 85.69 81 ARG A N 1
ATOM 674 C CA . ARG A 1 81 ? -12.547 7.174 3.619 1.00 85.69 81 ARG A CA 1
ATOM 675 C C . ARG A 1 81 ? -11.137 6.675 3.304 1.00 85.69 81 ARG A C 1
ATOM 677 O O . ARG A 1 81 ? -10.366 6.370 4.215 1.00 85.69 81 ARG A O 1
ATOM 684 N N . ALA A 1 82 ? -10.787 6.648 2.021 1.00 86.50 82 ALA A N 1
ATOM 685 C CA . ALA A 1 82 ? -9.424 6.390 1.567 1.00 86.50 82 ALA A CA 1
ATOM 686 C C . ALA A 1 82 ? -8.555 7.648 1.742 1.00 86.50 82 ALA A C 1
ATOM 688 O O . ALA A 1 82 ? -8.822 8.680 1.128 1.00 86.50 82 ALA A O 1
ATOM 689 N N . ASP A 1 83 ? -7.511 7.568 2.569 1.00 89.94 83 ASP A N 1
ATOM 690 C CA . ASP A 1 83 ? -6.570 8.668 2.805 1.00 89.94 83 ASP A CA 1
ATOM 691 C C . ASP A 1 83 ? -5.126 8.154 2.715 1.00 89.94 83 ASP A C 1
ATOM 693 O O . ASP A 1 83 ? -4.626 7.476 3.613 1.00 89.94 83 ASP A O 1
ATOM 697 N N . PHE A 1 84 ? -4.443 8.482 1.616 1.00 90.56 84 PHE A N 1
ATOM 698 C CA . PHE A 1 84 ? -3.077 8.018 1.347 1.00 90.56 84 PHE A CA 1
ATOM 699 C C . PHE A 1 84 ? -2.073 8.445 2.413 1.00 90.56 84 PHE A C 1
ATOM 701 O O . PHE A 1 84 ? -1.168 7.680 2.738 1.00 90.56 84 PHE A O 1
ATOM 708 N N . LYS A 1 85 ? -2.227 9.646 2.983 1.00 91.69 85 LYS A N 1
ATOM 709 C CA . LYS A 1 85 ? -1.314 10.129 4.026 1.00 91.69 85 LYS A CA 1
ATOM 710 C C . LYS A 1 85 ? -1.494 9.327 5.307 1.00 91.69 85 LYS A C 1
ATOM 712 O O . LYS A 1 85 ? -0.513 9.004 5.974 1.00 91.69 85 LYS A O 1
ATOM 717 N N . TYR A 1 86 ? -2.738 8.989 5.639 1.00 92.31 86 TYR A N 1
ATOM 718 C CA . TYR A 1 86 ? -3.020 8.154 6.799 1.00 92.31 86 TYR A CA 1
ATOM 719 C C . TYR A 1 86 ? -2.492 6.726 6.610 1.00 92.31 86 TYR A C 1
ATOM 721 O O . TYR A 1 86 ? -1.840 6.193 7.510 1.00 92.31 86 TYR A O 1
ATOM 729 N N . ILE A 1 87 ? -2.693 6.142 5.423 1.00 93.12 87 ILE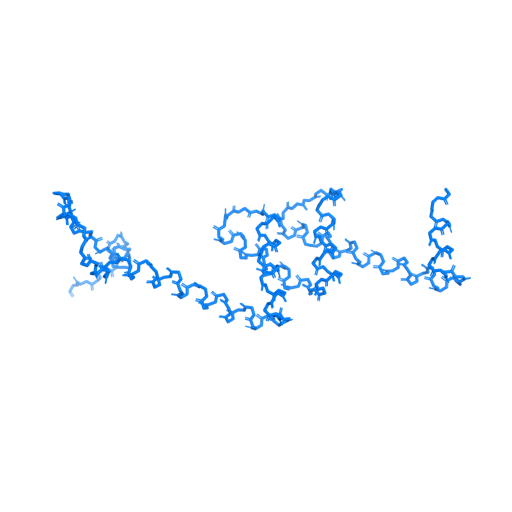 A N 1
ATOM 730 C CA . ILE A 1 87 ? -2.151 4.822 5.059 1.00 93.12 87 ILE A CA 1
ATOM 731 C C . ILE A 1 87 ? -0.619 4.828 5.135 1.00 93.12 87 ILE A C 1
ATOM 733 O O . ILE A 1 87 ? -0.035 3.938 5.755 1.00 93.12 87 ILE A O 1
ATOM 737 N N . ASP A 1 88 ? 0.035 5.861 4.596 1.00 94.00 88 ASP A N 1
ATOM 738 C CA . ASP A 1 88 ? 1.488 6.017 4.694 1.00 94.00 88 ASP A CA 1
ATOM 739 C C . ASP A 1 88 ? 1.960 6.084 6.152 1.00 94.00 88 ASP A C 1
ATOM 741 O O . ASP A 1 88 ? 2.984 5.495 6.497 1.00 94.00 88 ASP A O 1
ATOM 745 N N . GLY A 1 89 ? 1.200 6.744 7.031 1.00 94.00 89 GLY A N 1
ATOM 746 C CA . GLY A 1 89 ? 1.475 6.785 8.467 1.00 94.00 89 GLY A CA 1
ATOM 747 C C . GLY A 1 89 ? 1.408 5.407 9.135 1.00 94.00 89 GLY A C 1
ATOM 748 O O . GLY A 1 89 ? 2.302 5.060 9.914 1.00 94.00 89 GLY A O 1
ATOM 749 N N . ILE A 1 90 ? 0.393 4.601 8.798 1.00 92.31 90 ILE A N 1
ATOM 750 C CA . ILE A 1 90 ? 0.254 3.217 9.283 1.00 92.31 90 ILE A CA 1
ATOM 751 C C . ILE A 1 90 ? 1.447 2.376 8.814 1.00 92.31 90 ILE A C 1
ATOM 753 O O . ILE A 1 90 ? 2.155 1.794 9.639 1.00 92.31 90 ILE A O 1
ATOM 757 N N . LEU A 1 91 ? 1.715 2.365 7.506 1.00 93.31 91 LEU A N 1
ATOM 758 C CA . LEU A 1 91 ? 2.793 1.573 6.908 1.00 93.31 91 LEU A CA 1
ATOM 759 C C . LEU A 1 91 ? 4.173 2.016 7.406 1.00 93.31 91 LEU A C 1
ATOM 761 O O . LEU A 1 91 ? 5.025 1.179 7.696 1.00 93.31 91 LEU A O 1
ATOM 765 N N . SER A 1 92 ? 4.381 3.320 7.596 1.00 94.06 92 SER A N 1
ATOM 766 C CA . SER A 1 92 ? 5.608 3.854 8.192 1.00 94.06 92 SER A CA 1
ATOM 767 C C . SER A 1 92 ? 5.794 3.370 9.633 1.00 94.06 92 SER A C 1
ATOM 769 O O . SER A 1 92 ? 6.915 3.052 10.027 1.00 94.06 92 SER A O 1
ATOM 771 N N . SER A 1 93 ? 4.721 3.287 10.429 1.00 92.00 93 SER A N 1
ATOM 772 C CA . SER A 1 93 ? 4.786 2.723 11.784 1.00 92.00 93 SER A CA 1
ATOM 773 C C . SER A 1 93 ? 5.105 1.229 11.766 1.00 92.00 93 SER A C 1
ATOM 775 O O . SER A 1 93 ? 5.897 0.767 12.582 1.00 92.00 93 SER A O 1
ATOM 777 N N . TRP A 1 94 ? 4.526 0.465 10.839 1.00 93.06 94 TRP A N 1
ATOM 778 C CA . TRP A 1 94 ? 4.826 -0.963 10.706 1.00 93.06 94 TRP A CA 1
ATOM 779 C C . TRP A 1 94 ? 6.252 -1.220 10.233 1.00 93.06 94 TRP A C 1
ATOM 781 O O . TRP A 1 94 ? 6.905 -2.123 10.749 1.00 93.06 94 TRP A O 1
ATOM 791 N N . ASN A 1 95 ? 6.765 -0.399 9.314 1.00 92.69 95 ASN A N 1
ATOM 792 C CA . ASN A 1 95 ? 8.142 -0.519 8.852 1.00 92.69 95 ASN A CA 1
ATOM 793 C C . ASN A 1 95 ? 9.148 -0.181 9.964 1.00 92.69 95 ASN A C 1
ATOM 795 O O . ASN A 1 95 ? 10.158 -0.865 10.082 1.00 92.69 95 ASN A O 1
ATOM 799 N N . LYS A 1 96 ? 8.864 0.821 10.812 1.00 91.44 96 LYS A N 1
ATOM 800 C CA . LYS A 1 96 ? 9.691 1.133 11.997 1.00 91.44 96 LYS A CA 1
ATOM 801 C C . LYS A 1 96 ? 9.770 -0.036 12.978 1.00 91.44 96 LYS A C 1
ATOM 803 O O . LYS A 1 96 ? 10.839 -0.308 13.512 1.00 91.44 96 LYS A O 1
ATOM 808 N N . ASP A 1 97 ? 8.662 -0.746 13.151 1.00 88.81 97 ASP A N 1
ATOM 809 C CA . ASP A 1 97 ? 8.570 -1.900 14.047 1.00 88.81 97 ASP A CA 1
ATOM 810 C C . ASP A 1 97 ? 8.969 -3.218 13.351 1.00 88.81 97 ASP A C 1
ATOM 812 O O . ASP A 1 97 ? 8.803 -4.294 13.920 1.00 88.81 97 ASP A O 1
ATOM 816 N N . ASN A 1 98 ? 9.495 -3.146 12.118 1.00 89.00 98 ASN A N 1
ATOM 817 C CA . ASN A 1 98 ? 9.904 -4.284 11.288 1.00 89.00 98 ASN A CA 1
ATOM 818 C C . ASN A 1 98 ? 8.824 -5.370 11.122 1.00 89.00 98 ASN A C 1
ATOM 820 O O . ASN A 1 98 ? 9.124 -6.558 10.999 1.00 89.00 98 ASN A O 1
ATOM 824 N N . LEU A 1 99 ? 7.553 -4.969 11.077 1.00 86.50 99 LEU A N 1
ATOM 825 C CA . LEU A 1 99 ? 6.431 -5.893 10.942 1.00 86.50 99 LEU A CA 1
ATOM 826 C C . LEU A 1 99 ? 6.281 -6.282 9.477 1.00 86.50 99 LEU A C 1
ATOM 828 O O . LEU A 1 99 ? 5.755 -5.518 8.671 1.00 86.50 99 LEU A O 1
ATOM 832 N N . ARG A 1 100 ? 6.770 -7.470 9.124 1.00 83.81 100 ARG A N 1
ATOM 833 C CA . ARG A 1 100 ? 6.701 -8.004 7.752 1.00 83.81 100 ARG A CA 1
ATOM 834 C C . ARG A 1 100 ? 5.684 -9.129 7.594 1.00 83.81 100 ARG A C 1
ATOM 836 O O . ARG A 1 100 ? 5.453 -9.577 6.478 1.00 83.81 100 ARG A O 1
ATOM 843 N N . SER A 1 101 ? 5.071 -9.575 8.689 1.00 87.38 101 SER A N 1
ATOM 844 C CA . SER A 1 101 ? 4.057 -10.629 8.687 1.00 87.38 101 SER A CA 1
ATOM 845 C C . SER A 1 101 ? 2.677 -10.082 9.042 1.00 87.38 101 SER A C 1
ATOM 847 O O . SER A 1 101 ? 2.532 -9.286 9.972 1.00 87.38 101 SER A O 1
ATOM 849 N N . LEU A 1 102 ? 1.648 -10.574 8.344 1.00 86.06 102 LEU A N 1
ATOM 850 C CA . LEU A 1 102 ? 0.244 -10.245 8.612 1.00 86.06 102 LEU A CA 1
ATOM 851 C C . LEU A 1 102 ? -0.157 -10.551 10.061 1.00 86.06 102 LEU A C 1
ATOM 853 O O . LEU A 1 102 ? -0.888 -9.773 10.668 1.00 86.06 102 LEU A O 1
ATOM 857 N N . LYS A 1 103 ? 0.377 -11.633 10.640 1.00 86.06 103 LYS A N 1
ATOM 858 C CA . LYS A 1 103 ? 0.091 -12.018 12.027 1.00 86.06 103 LYS A CA 1
ATOM 859 C C . LYS A 1 103 ? 0.578 -10.962 13.024 1.00 86.06 103 LYS A C 1
ATOM 861 O O . LYS A 1 103 ? -0.160 -10.563 13.916 1.00 86.06 103 LYS A O 1
ATOM 866 N N . GLN A 1 104 ? 1.799 -10.461 12.834 1.00 86.56 104 GLN A N 1
ATOM 867 C CA . GLN A 1 104 ? 2.380 -9.438 13.711 1.00 86.56 104 GLN A CA 1
ATOM 868 C C . GLN A 1 104 ? 1.614 -8.110 13.616 1.00 86.56 104 GLN A C 1
ATOM 870 O O . GLN A 1 104 ? 1.464 -7.389 14.602 1.00 86.56 104 GLN A O 1
ATOM 875 N N . ILE A 1 105 ? 1.113 -7.788 12.421 1.00 88.50 105 ILE A N 1
ATOM 876 C CA . ILE A 1 105 ? 0.269 -6.613 12.192 1.00 88.50 105 ILE A CA 1
ATOM 877 C C . ILE A 1 105 ? -1.055 -6.745 12.951 1.00 88.50 105 ILE A C 1
ATOM 879 O O . ILE A 1 105 ? -1.478 -5.799 13.613 1.00 88.50 105 ILE A O 1
ATOM 883 N N . GLU A 1 106 ? -1.696 -7.911 12.888 1.00 86.38 106 GLU A N 1
ATOM 884 C CA . GLU A 1 106 ? -2.952 -8.168 13.593 1.00 86.38 106 GLU A CA 1
ATOM 885 C C . GLU A 1 106 ? -2.792 -8.072 15.114 1.00 86.38 106 GLU A C 1
ATOM 887 O O . GLU A 1 106 ? -3.570 -7.378 15.769 1.00 86.38 106 GLU A O 1
ATOM 892 N N . GLU A 1 107 ? -1.737 -8.667 15.671 1.00 87.06 107 GLU A N 1
ATOM 893 C CA . GLU A 1 107 ? -1.412 -8.567 17.100 1.00 87.06 107 GLU A CA 1
ATOM 894 C C . GLU A 1 107 ? -1.219 -7.105 17.545 1.00 87.06 107 GLU A C 1
ATOM 896 O O . GLU A 1 107 ? -1.729 -6.682 18.593 1.00 87.06 107 GLU A O 1
ATOM 901 N N . LYS A 1 108 ? -0.538 -6.292 16.725 1.00 86.44 108 LYS A N 1
ATOM 902 C CA . LYS A 1 108 ? -0.360 -4.859 16.991 1.00 86.44 108 LYS A CA 1
ATOM 903 C C . LYS A 1 108 ? -1.676 -4.086 16.914 1.00 86.44 108 LYS A C 1
ATOM 905 O O . LYS A 1 108 ? -1.910 -3.207 17.743 1.00 86.44 108 LYS A O 1
ATOM 910 N N . GLU A 1 109 ? -2.543 -4.403 15.960 1.00 84.94 109 GLU A N 1
ATOM 911 C CA . GLU A 1 109 ? -3.850 -3.754 15.824 1.00 84.94 109 GLU A CA 1
ATOM 912 C C . GLU A 1 109 ? -4.796 -4.103 16.980 1.00 84.94 109 GLU A C 1
ATOM 914 O O . GLU A 1 109 ? -5.463 -3.214 17.517 1.00 84.94 109 GLU A O 1
ATOM 919 N N . VAL A 1 110 ? -4.810 -5.362 17.428 1.00 83.50 110 VAL A N 1
ATOM 920 C CA . VAL A 1 110 ? -5.543 -5.782 18.635 1.00 83.50 110 VAL A CA 1
ATOM 921 C C . VAL A 1 110 ? -5.026 -5.026 19.857 1.00 83.50 110 VAL A C 1
ATOM 923 O O . VAL A 1 110 ? -5.810 -4.464 20.625 1.00 83.50 110 VAL A O 1
ATOM 926 N N . SER A 1 111 ? -3.702 -4.938 20.004 1.00 82.38 111 SER A N 1
ATOM 927 C CA . SER A 1 111 ? -3.076 -4.162 21.076 1.00 82.38 111 SER A CA 1
ATOM 928 C C . SER A 1 111 ? -3.502 -2.692 21.015 1.00 82.38 111 SER A C 1
ATOM 930 O O . SER A 1 111 ? -3.942 -2.138 22.020 1.00 82.38 111 SER A O 1
ATOM 932 N N . TYR A 1 112 ? -3.473 -2.070 19.834 1.00 82.88 112 TYR A N 1
ATOM 933 C CA . TYR A 1 112 ? -3.898 -0.683 19.639 1.00 82.88 112 TYR A CA 1
ATOM 934 C C . TYR A 1 112 ? -5.362 -0.447 20.054 1.00 82.88 112 TYR A C 1
ATOM 936 O O . TYR A 1 112 ? -5.640 0.510 20.780 1.00 82.88 112 TYR A O 1
ATOM 944 N N . LYS A 1 113 ? -6.284 -1.342 19.666 1.00 80.56 113 LYS A N 1
ATOM 945 C CA . LYS A 1 113 ? -7.706 -1.286 20.066 1.00 80.56 113 LYS A CA 1
ATOM 946 C C . LYS A 1 113 ? -7.902 -1.449 21.579 1.00 80.56 113 LYS A C 1
ATOM 948 O O . LYS A 1 113 ? -8.721 -0.754 22.183 1.00 80.56 113 LYS A O 1
ATOM 953 N N . ASN A 1 114 ? -7.127 -2.324 22.216 1.00 78.31 114 ASN A N 1
ATOM 954 C CA . ASN A 1 114 ? -7.182 -2.512 23.667 1.00 78.31 114 ASN A CA 1
ATOM 955 C C . ASN A 1 114 ? -6.669 -1.276 24.425 1.00 78.31 114 ASN A C 1
ATOM 957 O O . ASN A 1 114 ? -7.249 -0.886 25.441 1.00 78.31 114 ASN A O 1
ATOM 961 N N . LEU A 1 115 ? -5.608 -0.627 23.929 1.00 74.50 115 LEU A N 1
ATOM 962 C CA . LEU A 1 115 ? -5.086 0.609 24.519 1.00 74.50 115 LEU A CA 1
ATOM 963 C C . LEU A 1 115 ? -6.052 1.791 24.349 1.00 74.50 115 LEU A C 1
ATOM 965 O O . LEU A 1 115 ? -6.231 2.560 25.296 1.00 74.50 115 LEU A O 1
ATOM 969 N N . SER A 1 116 ? -6.691 1.944 23.183 1.00 67.88 116 SER A N 1
ATOM 970 C CA . SER A 1 116 ? -7.670 3.019 22.965 1.00 67.88 116 SER A CA 1
ATOM 971 C C . SER A 1 116 ? -8.904 2.855 23.858 1.00 67.88 116 SER A C 1
ATOM 973 O O . SER A 1 116 ? -9.353 3.829 24.460 1.00 67.88 116 SER A O 1
ATOM 975 N N . SER A 1 117 ? -9.379 1.620 24.039 1.00 62.41 117 SER A N 1
ATOM 976 C CA . SER A 1 117 ? -10.498 1.298 24.935 1.00 62.41 117 SER A CA 1
ATOM 977 C C . SER A 1 117 ? -10.155 1.584 26.402 1.00 62.41 117 SER A C 1
ATOM 979 O O . SER A 1 117 ? -10.926 2.229 27.111 1.00 62.41 117 SER A O 1
ATOM 981 N N . LYS A 1 118 ? -8.949 1.207 26.855 1.00 59.19 118 LYS A N 1
ATOM 982 C CA . LYS A 1 118 ? -8.484 1.500 28.224 1.00 59.19 118 LYS A CA 1
ATOM 983 C C . LYS A 1 118 ? -8.288 2.991 28.492 1.00 59.19 118 LYS A C 1
ATOM 985 O O . LYS A 1 118 ? -8.500 3.421 29.621 1.00 59.19 118 LYS A O 1
ATOM 990 N N . LYS A 1 119 ? -7.914 3.795 27.491 1.00 55.03 119 LYS A N 1
ATOM 991 C CA . LYS A 1 119 ? -7.759 5.251 27.657 1.00 55.03 119 LYS A CA 1
ATOM 992 C C . LYS A 1 119 ? -9.097 5.955 27.911 1.00 55.03 119 LYS A C 1
ATOM 994 O O . LYS A 1 119 ? -9.123 6.922 28.670 1.00 55.03 119 LYS A O 1
ATOM 999 N N . ASN A 1 120 ? -10.191 5.436 27.354 1.00 53.41 120 ASN A N 1
ATOM 1000 C CA . ASN A 1 120 ? -11.538 5.943 27.625 1.00 53.41 120 ASN A CA 1
ATOM 1001 C C . ASN A 1 120 ? -12.004 5.613 29.057 1.00 53.41 120 ASN A C 1
ATOM 1003 O O . ASN A 1 120 ? -12.635 6.454 29.687 1.00 53.41 120 ASN A O 1
ATOM 1007 N N . TYR A 1 121 ? -11.606 4.462 29.617 1.00 51.62 121 TYR A N 1
ATOM 1008 C CA . TYR A 1 121 ? -11.897 4.099 31.015 1.00 51.62 121 TYR A CA 1
ATOM 1009 C C . TYR A 1 121 ? -10.951 4.756 32.040 1.00 51.62 121 TYR A C 1
ATOM 1011 O O .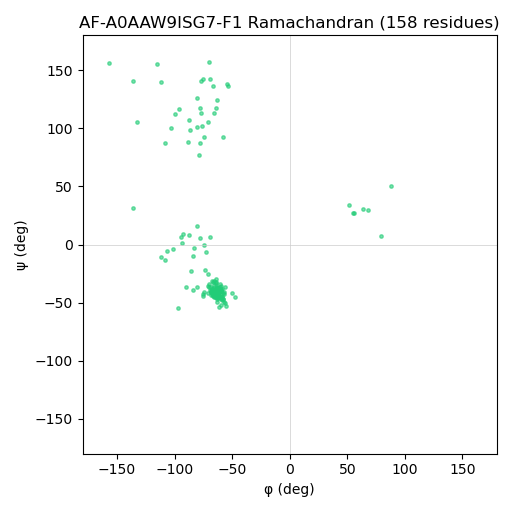 TYR A 1 121 ? -11.377 5.157 33.121 1.00 51.62 121 TYR A O 1
ATOM 1019 N N . ALA A 1 122 ? -9.661 4.912 31.724 1.00 49.66 122 ALA A N 1
ATOM 1020 C CA . ALA A 1 122 ? -8.667 5.453 32.658 1.00 49.66 122 ALA A CA 1
ATOM 1021 C C . ALA A 1 122 ? -8.794 6.971 32.887 1.00 49.66 122 ALA A C 1
ATOM 1023 O O . ALA A 1 122 ? -8.370 7.470 33.930 1.00 49.66 122 ALA A O 1
ATOM 1024 N N . ASN A 1 123 ? -9.422 7.709 31.964 1.00 48.34 123 ASN A N 1
ATOM 1025 C CA . ASN A 1 123 ? -9.708 9.134 32.160 1.00 48.34 123 ASN A CA 1
ATOM 1026 C C . ASN A 1 123 ? -10.838 9.399 33.176 1.00 48.34 123 ASN A C 1
ATOM 1028 O O . ASN A 1 123 ? -11.040 10.548 33.555 1.00 48.34 123 ASN A O 1
ATOM 1032 N N . SER A 1 124 ? -11.522 8.355 33.664 1.00 49.94 124 SER A N 1
ATOM 1033 C CA . SER A 1 124 ? -12.470 8.452 34.782 1.00 49.94 124 SER A CA 1
ATOM 1034 C C . SER A 1 124 ? -11.799 8.371 36.163 1.00 49.94 124 SER A C 1
ATOM 1036 O O . SER A 1 124 ? -12.473 8.612 37.159 1.00 49.94 124 SER A O 1
ATOM 1038 N N . ASN A 1 125 ? -10.504 8.028 36.260 1.00 50.94 125 ASN A N 1
ATOM 1039 C CA . ASN A 1 125 ? -9.863 7.717 37.549 1.00 50.94 125 ASN A CA 1
ATOM 1040 C C . ASN A 1 125 ? -8.466 8.337 37.743 1.00 50.94 125 ASN A C 1
ATOM 1042 O O . ASN A 1 125 ? -7.626 7.794 38.462 1.00 50.94 125 ASN A O 1
ATOM 1046 N N . SER A 1 126 ? -8.204 9.513 37.163 1.00 44.94 126 SER A N 1
ATOM 1047 C CA . SER A 1 126 ? -7.043 10.317 37.565 1.00 44.94 126 SER A CA 1
ATOM 1048 C C . SER A 1 126 ? -7.417 11.249 38.720 1.00 44.94 126 SER A C 1
ATOM 1050 O O . SER A 1 126 ? -7.790 12.405 38.529 1.00 44.94 126 SER A O 1
ATOM 1052 N N . ASN A 1 127 ? -7.268 10.727 39.940 1.00 51.25 127 ASN A N 1
ATOM 1053 C CA . ASN A 1 127 ? -6.999 11.532 41.128 1.00 51.25 127 ASN A CA 1
ATOM 1054 C C . ASN A 1 127 ? -5.708 12.332 40.894 1.00 51.25 127 ASN A C 1
ATOM 1056 O O . ASN A 1 127 ? -4.612 11.844 41.160 1.00 51.25 127 ASN A O 1
ATOM 1060 N N . ASN A 1 128 ? -5.833 13.561 40.395 1.00 44.31 128 ASN A N 1
ATOM 1061 C CA . ASN A 1 128 ? -4.759 14.546 40.435 1.00 44.31 128 ASN A CA 1
ATOM 1062 C C . ASN A 1 128 ? -5.058 15.552 41.547 1.00 44.31 128 ASN A C 1
ATOM 1064 O O . ASN A 1 128 ? -5.864 16.472 41.399 1.00 44.31 128 ASN A O 1
ATOM 1068 N N . PHE A 1 129 ? -4.382 15.346 42.676 1.00 52.69 129 PHE A N 1
ATOM 1069 C CA . PHE A 1 129 ? -4.188 16.354 43.707 1.00 52.69 129 PHE A CA 1
ATOM 1070 C C . PHE A 1 129 ? -3.556 17.612 43.075 1.00 52.69 129 PHE A C 1
ATOM 1072 O O . PHE A 1 129 ? -2.636 17.504 42.267 1.00 52.69 129 PHE A O 1
ATOM 1079 N N . ASN A 1 130 ? -4.041 18.792 43.480 1.00 55.41 130 ASN A N 1
ATOM 1080 C CA . ASN A 1 130 ? -3.565 20.147 43.136 1.00 55.41 130 ASN A CA 1
ATOM 1081 C C . ASN A 1 130 ? -4.121 20.837 41.875 1.00 55.41 130 ASN A C 1
ATOM 1083 O O . ASN A 1 130 ? -3.361 21.436 41.114 1.00 55.41 130 ASN A O 1
ATOM 1087 N N . LYS A 1 131 ? -5.451 20.890 41.701 1.00 55.72 131 LYS A N 1
ATOM 1088 C CA . LYS A 1 131 ? -6.101 21.978 40.934 1.00 55.72 131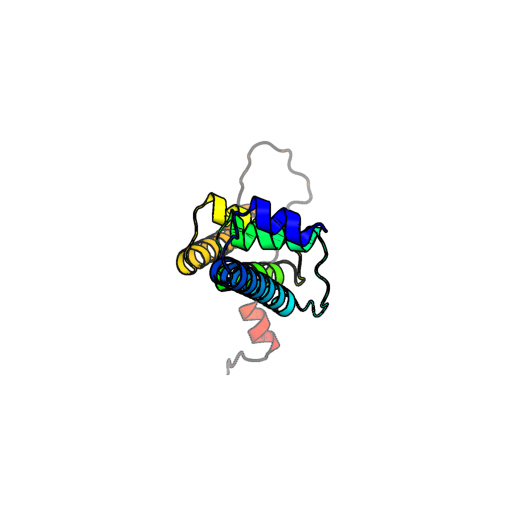 LYS A CA 1
ATOM 1089 C C . LYS A 1 131 ? -7.360 22.480 41.660 1.00 55.72 131 LYS A C 1
ATOM 1091 O O . LYS A 1 131 ? -8.073 21.657 42.235 1.00 55.72 131 LYS A O 1
ATOM 1096 N N . PRO A 1 132 ? -7.642 23.799 41.679 1.00 56.06 132 PRO A N 1
ATOM 1097 C CA . PRO A 1 132 ? -8.836 24.331 42.330 1.00 56.06 132 PRO A CA 1
ATOM 1098 C C . PRO A 1 132 ? -10.092 23.794 41.634 1.00 56.06 132 PRO A C 1
ATOM 1100 O O . PRO A 1 132 ? -10.253 23.921 40.421 1.00 56.06 132 PRO A O 1
ATOM 1103 N N . LYS A 1 133 ? -10.958 23.158 42.426 1.00 56.75 133 LYS A N 1
ATOM 1104 C CA . LYS A 1 133 ? -12.169 22.455 41.988 1.00 56.75 133 LYS A CA 1
ATOM 1105 C C . LYS A 1 133 ? -13.173 23.462 41.410 1.00 56.75 133 LYS A C 1
ATOM 1107 O O . LYS A 1 133 ? -13.689 24.308 42.143 1.00 56.75 133 LYS A O 1
ATOM 1112 N N . LEU A 1 134 ? -13.445 23.397 40.107 1.00 64.75 134 LEU A N 1
ATOM 1113 C CA . LEU A 1 134 ? -14.515 24.179 39.483 1.00 64.75 134 LEU A CA 1
ATOM 1114 C C . LEU A 1 134 ? -15.874 23.554 39.841 1.00 64.75 134 LEU A C 1
ATOM 1116 O O . LEU A 1 134 ? -16.023 22.338 39.919 1.00 64.75 134 LEU A O 1
ATOM 1120 N N . ARG A 1 135 ? -16.885 24.398 40.073 1.00 62.53 135 ARG A N 1
ATOM 1121 C CA . ARG A 1 135 ? -18.202 24.027 40.639 1.00 62.53 135 ARG A CA 1
ATOM 1122 C C . ARG A 1 135 ? -19.102 23.180 39.716 1.00 62.53 135 ARG A C 1
ATOM 1124 O O . ARG A 1 135 ? -20.249 22.935 40.070 1.00 62.53 135 ARG A O 1
ATOM 1131 N N . PHE A 1 136 ? -18.601 22.742 38.561 1.00 60.00 136 PHE A N 1
ATOM 1132 C CA . PHE A 1 136 ? -19.359 21.995 37.549 1.00 60.00 136 PHE A CA 1
ATOM 1133 C C . PHE A 1 136 ? -19.097 20.473 37.558 1.00 60.00 136 PHE A C 1
ATOM 1135 O O . PHE A 1 136 ? -19.798 19.742 36.866 1.00 60.00 136 PHE A O 1
ATOM 1142 N N . ASP A 1 137 ? -18.182 19.967 38.394 1.00 56.09 137 ASP A N 1
ATOM 1143 C CA . ASP A 1 137 ? -17.754 18.550 38.395 1.00 56.09 137 ASP A CA 1
ATOM 1144 C C . ASP A 1 137 ? -18.700 17.564 39.124 1.00 56.09 137 ASP A C 1
ATOM 1146 O O . ASP A 1 137 ? -18.312 16.442 39.440 1.00 56.09 137 ASP A O 1
ATOM 1150 N N . ASN A 1 138 ? -19.952 17.944 39.404 1.00 57.50 138 ASN A N 1
ATOM 1151 C CA . ASN A 1 138 ? -20.931 17.064 40.069 1.00 57.50 138 ASN A CA 1
ATOM 1152 C C . ASN A 1 138 ? -21.854 16.299 39.104 1.00 57.50 138 ASN A C 1
ATOM 1154 O O . ASN A 1 138 ? -22.780 15.619 39.550 1.00 57.50 138 ASN A O 1
ATOM 1158 N N . PHE A 1 139 ? -21.625 16.373 37.792 1.00 65.69 139 PHE A N 1
ATOM 1159 C CA . PHE A 1 139 ? -22.376 15.565 36.837 1.00 65.69 139 PHE A CA 1
ATOM 1160 C C . PHE A 1 139 ? -21.709 14.195 36.682 1.00 65.69 139 PHE A C 1
ATOM 1162 O O . PHE A 1 139 ? -20.733 14.046 35.950 1.00 65.69 139 PHE A O 1
ATOM 1169 N N . LYS A 1 140 ? -22.224 13.176 37.382 1.00 60.12 140 LYS A N 1
ATOM 1170 C CA . LYS A 1 140 ? -21.846 11.788 37.093 1.00 60.12 140 LYS A CA 1
ATOM 1171 C C . LYS A 1 140 ? -22.320 11.454 35.678 1.00 60.12 140 LYS A C 1
ATOM 1173 O O . LYS A 1 140 ? -23.521 11.506 35.408 1.00 60.12 140 LYS A O 1
ATOM 1178 N N . GLY A 1 141 ? -21.382 11.142 34.784 1.00 63.00 141 GLY A N 1
ATOM 1179 C CA . GLY A 1 141 ? -21.705 10.573 33.479 1.00 63.00 141 GLY A CA 1
ATOM 1180 C C . GLY A 1 141 ? -22.568 9.328 33.670 1.00 63.00 141 GLY A C 1
ATOM 1181 O O . GLY A 1 141 ? -22.337 8.547 34.590 1.00 63.00 141 GLY A O 1
ATOM 1182 N N . ARG A 1 142 ? -23.619 9.187 32.862 1.00 66.38 142 ARG A N 1
ATOM 1183 C CA . ARG A 1 142 ? -24.449 7.984 32.882 1.00 66.38 142 ARG A CA 1
ATOM 1184 C C . ARG A 1 142 ? -23.689 6.897 32.131 1.00 66.38 142 ARG A C 1
ATOM 1186 O O . ARG A 1 142 ? -23.490 7.031 30.925 1.00 66.38 142 ARG A O 1
ATOM 1193 N N . ASP A 1 143 ? -23.264 5.864 32.845 1.00 64.56 143 ASP A N 1
ATOM 1194 C CA . ASP A 1 143 ? -22.748 4.645 32.233 1.00 64.56 143 ASP A CA 1
ATOM 1195 C C . ASP A 1 143 ? -23.933 3.916 31.597 1.00 64.56 143 ASP A C 1
ATOM 1197 O O . ASP A 1 143 ? -24.801 3.382 32.288 1.00 64.56 143 ASP A O 1
ATOM 1201 N N . TYR A 1 144 ? -24.019 3.982 30.272 1.00 71.19 144 TYR A N 1
ATOM 1202 C CA . TYR A 1 144 ? -25.026 3.266 29.505 1.00 71.19 144 TYR A 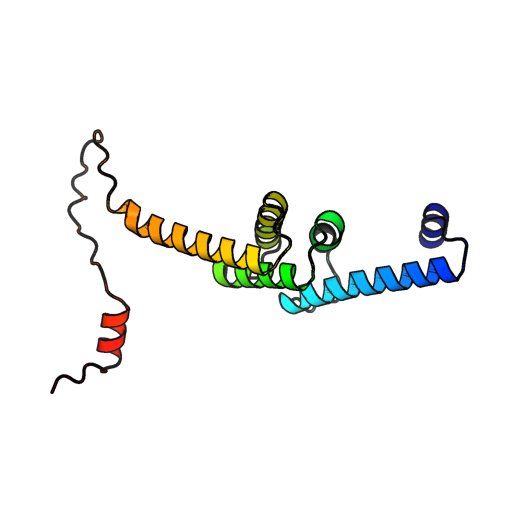CA 1
ATOM 1203 C C . TYR A 1 144 ? -24.420 1.962 28.996 1.00 71.19 144 TYR A C 1
ATOM 1205 O O . TYR A 1 144 ? -23.475 1.977 28.208 1.00 71.19 144 TYR A O 1
ATOM 1213 N N . ASP A 1 145 ? -24.976 0.844 29.450 1.00 76.50 145 ASP A N 1
ATOM 1214 C CA . ASP A 1 145 ? -24.724 -0.467 28.867 1.00 76.50 145 ASP A CA 1
ATOM 1215 C C . ASP A 1 145 ? -25.508 -0.576 27.550 1.00 76.50 145 ASP A C 1
ATOM 1217 O O . ASP A 1 145 ? -26.735 -0.718 27.546 1.00 76.50 145 ASP A O 1
ATOM 1221 N N . TYR A 1 146 ? -24.798 -0.412 26.430 1.00 74.75 146 TYR A N 1
ATOM 1222 C CA . TYR A 1 146 ? -25.391 -0.399 25.093 1.00 74.75 146 TYR A CA 1
ATOM 1223 C C . TYR A 1 146 ? -26.021 -1.744 24.725 1.00 74.75 146 TYR A C 1
ATOM 1225 O O . TYR A 1 146 ? -27.070 -1.736 24.086 1.00 74.75 146 TYR A O 1
ATOM 1233 N N . ASP A 1 147 ? -25.462 -2.861 25.199 1.00 73.88 147 ASP A N 1
ATOM 1234 C CA . ASP A 1 147 ? -25.996 -4.199 24.924 1.00 73.88 147 ASP A CA 1
ATOM 1235 C C . ASP A 1 147 ? -27.350 -4.384 25.632 1.00 73.88 147 ASP A C 1
ATOM 1237 O O . ASP A 1 147 ? -28.315 -4.891 25.054 1.00 73.88 147 ASP A O 1
ATOM 1241 N N . SER A 1 148 ? -27.463 -3.889 26.871 1.00 76.38 148 SER A N 1
ATOM 1242 C CA . SER A 1 148 ? -28.728 -3.873 27.620 1.00 76.38 148 SER A CA 1
ATOM 1243 C C . SER A 1 148 ? -29.776 -2.955 26.977 1.00 76.38 148 SER A C 1
ATOM 1245 O O . SER A 1 148 ? -30.948 -3.326 26.860 1.00 76.38 148 SER A O 1
ATOM 1247 N N . LEU A 1 149 ? -29.368 -1.765 26.523 1.00 78.00 149 LEU A N 1
ATOM 1248 C CA . LEU A 1 149 ? -30.250 -0.818 25.832 1.00 78.00 149 LEU A CA 1
ATOM 1249 C C . LEU A 1 149 ? -30.758 -1.369 24.500 1.00 78.00 149 LEU A C 1
ATOM 1251 O O . LEU A 1 149 ? -31.939 -1.212 24.195 1.00 78.00 149 LEU A O 1
ATOM 1255 N N . GLU A 1 150 ? -29.890 -2.017 23.728 1.00 74.75 150 GLU A N 1
ATOM 1256 C CA . GLU A 1 150 ? -30.235 -2.645 22.455 1.00 74.75 150 GLU A CA 1
ATOM 1257 C C . GLU A 1 150 ? -31.230 -3.789 22.663 1.00 74.75 150 GLU A C 1
ATOM 1259 O O . GLU A 1 150 ? -32.269 -3.832 22.002 1.00 74.75 150 GLU A O 1
ATOM 1264 N N . LYS A 1 151 ? -30.988 -4.647 23.659 1.00 78.75 151 LYS A N 1
ATOM 1265 C CA . LYS A 1 151 ? -31.893 -5.748 24.009 1.00 78.75 151 LYS A CA 1
ATOM 1266 C C . LYS A 1 151 ? -33.281 -5.255 24.439 1.00 78.75 151 LYS A C 1
ATOM 1268 O O . LYS A 1 151 ? -34.295 -5.813 24.015 1.00 78.75 151 LYS A O 1
ATOM 1273 N N . LYS A 1 152 ? -33.331 -4.174 25.226 1.00 78.31 152 LYS A N 1
ATOM 1274 C CA . LYS A 1 152 ? -34.581 -3.545 25.679 1.00 78.31 152 LYS A CA 1
ATOM 1275 C C . LYS A 1 152 ? -35.317 -2.817 24.555 1.00 78.31 152 LYS A C 1
ATOM 1277 O O . LYS A 1 152 ? -36.544 -2.834 24.516 1.00 78.31 152 LYS A O 1
ATOM 1282 N N . LEU A 1 153 ? -34.580 -2.197 23.633 1.00 78.12 153 LEU A N 1
ATOM 1283 C CA . LEU A 1 153 ? -35.141 -1.530 22.458 1.00 78.12 153 LEU A CA 1
ATOM 1284 C C . LEU A 1 153 ? -35.721 -2.535 21.452 1.00 78.12 153 LEU A C 1
ATOM 1286 O O . LEU A 1 153 ? -36.753 -2.263 20.845 1.00 78.12 153 LEU A O 1
ATOM 1290 N N . LEU A 1 154 ? -35.080 -3.696 21.300 1.00 81.81 154 LEU A N 1
ATOM 1291 C CA . LEU A 1 154 ? -35.517 -4.782 20.416 1.00 81.81 154 LEU A CA 1
ATOM 1292 C C . LEU A 1 154 ? -36.589 -5.691 21.041 1.00 81.81 154 LEU A C 1
ATOM 1294 O O . LEU A 1 154 ? -37.089 -6.588 20.363 1.00 81.81 154 LEU A O 1
ATOM 1298 N N . GLY A 1 155 ? -36.967 -5.457 22.303 1.00 71.38 155 GLY A N 1
ATOM 1299 C CA . GLY A 1 155 ? -38.016 -6.215 22.990 1.00 71.38 155 GLY A CA 1
ATOM 1300 C C . GLY A 1 155 ? -37.640 -7.672 23.274 1.00 71.38 155 GLY A C 1
ATOM 1301 O O . GLY A 1 155 ? -38.511 -8.532 23.288 1.00 71.38 155 GLY A O 1
ATOM 1302 N N . TRP A 1 156 ? -36.350 -7.965 23.461 1.00 67.38 156 TRP A N 1
ATOM 1303 C CA . TRP A 1 156 ? -35.840 -9.323 23.708 1.00 67.38 156 TRP A CA 1
ATOM 1304 C C . TRP A 1 156 ? -35.725 -9.683 25.196 1.00 67.38 156 TRP A C 1
ATOM 1306 O O . TRP A 1 156 ? -35.154 -10.721 25.542 1.00 67.38 156 TRP A O 1
ATOM 1316 N N . ASP A 1 157 ? -36.248 -8.844 26.090 1.00 63.50 157 ASP A N 1
ATOM 1317 C CA . ASP A 1 157 ? -36.479 -9.233 27.480 1.00 63.50 157 ASP A CA 1
ATOM 1318 C C . ASP A 1 157 ? -37.747 -10.092 27.544 1.00 63.50 157 ASP A C 1
ATOM 1320 O O . ASP A 1 157 ? -38.858 -9.600 27.713 1.00 63.50 157 ASP A O 1
ATOM 1324 N N . ASN A 1 158 ? -37.554 -11.397 27.352 1.00 64.00 158 ASN A N 1
ATOM 1325 C CA . ASN A 1 158 ? -38.522 -12.422 27.726 1.00 64.00 158 ASN A CA 1
ATOM 1326 C C . ASN A 1 158 ? -38.403 -12.663 29.240 1.00 64.00 158 ASN A C 1
ATOM 1328 O O . ASN A 1 158 ? -37.773 -13.636 29.649 1.00 64.00 158 ASN A O 1
ATOM 1332 N N . ASP A 1 159 ? -38.958 -11.760 30.044 1.00 58.28 159 ASP A N 1
ATOM 1333 C CA . ASP A 1 159 ? -39.278 -12.028 31.449 1.00 58.28 159 ASP A CA 1
ATOM 1334 C C . ASP A 1 159 ? -40.812 -12.137 31.559 1.00 58.28 159 ASP A C 1
ATOM 1336 O O . ASP A 1 159 ? -41.492 -11.135 31.785 1.00 58.28 159 ASP A O 1
ATOM 1340 N N . ASP A 1 160 ? -41.333 -13.351 31.340 1.00 48.34 160 ASP A N 1
ATOM 1341 C CA . ASP A 1 160 ? -42.622 -13.828 31.876 1.00 48.34 160 ASP A CA 1
ATOM 1342 C C . ASP A 1 160 ? -42.332 -14.763 33.064 1.00 48.34 160 ASP A C 1
ATOM 1344 O O . ASP A 1 160 ? -41.490 -15.683 32.898 1.00 48.34 160 ASP A O 1
#

InterPro domains:
  IPR006343 DnaB/C, C-terminal domain [PF07261] (52-108)
  IPR006343 DnaB/C, C-terminal domain [TIGR01446] (46-107)
  IPR034829 DnaD-like domain superfamily [G3DSA:1.10.10.630] (41-107)
  IPR034829 DnaD-like domain superfamily [SSF158499] (36-101)
  IPR053162 DnaD [PTHR37293] (52-158)

Mean predicted aligned error: 14.95 Å